Protein AF-0000000077142360 (afdb_homodimer)

Foldseek 3Di:
DEEEDEPVRCVVVVVVVLVVQCVPYKYFYDYPRDGDDIDHHPVVVVVVVVVVVVVVVVVVVVVVVVVVVVVVVVVVD/DEEEDEPVRCVVVVVVVLVVQCVPYKYFYDYPRDGDDIDHHPVVVVVVVVVVVVVVVVVVVVVVVVVVVVVVVVVVD

Organism: Thermoanaerobacter italicus (strain DSM 9252 / Ab9) (NCBI:txid580331)

Secondary structure (DSSP, 8-state):
-EEEEEHHHHGGGHHHHHHHHHTT-EEEEEETTEEEEEEE-HHHHHHHHHHHHHHHHHHHHHHHHHHHHHHHHHHH-/-EEEEEHHHHGGGHHHHHHHHHTT-EEEEEETTEEEEEEE-HHHHHHHHHHHHHHHHHHHHHHHHHHHHHHHHHHH-

Nearest PDB structures (foldseek):
  3hs2-assembly1_B  TM=9.296E-01  e=3.066E-03  Punavirus P1
  3k33-assembly1_C-2  TM=8.390E-01  e=3.766E-03  Punavirus P1
  2odk-assembly2_D  TM=9.255E-01  e=1.126E-02  Nitrosomonas europaea
  3k33-assembly1_D-2  TM=9.413E-01  e=1.699E-02  Punavirus P1
  4zlx-assembly1_B  TM=9.342E-01  e=1.699E-02  Punavirus P1

Sequence (154 aa):
MEEVVGVDKLRPKLGEYLEKVEKGDVIIVSSRSEAKGVIINYSMYNELKELAKRTKQLEITQILNEFRDKAEKNRTFMEEVVGVDKLRPKLGEYLEKVEKGDVIIVSSRSEAKGVIINYSMYNELKELAKRTKQLEITQILNEFRDKAEKNRTF

Structure (mmCIF, N/CA/C/O backbone):
data_AF-0000000077142360-model_v1
#
loop_
_entity.id
_entity.type
_entity.pdbx_description
1 polymer Antitoxin
#
loop_
_atom_site.group_PDB
_atom_site.id
_atom_site.type_symbol
_atom_site.label_atom_id
_atom_site.label_alt_id
_atom_site.label_comp_id
_atom_site.label_asym_id
_atom_site.label_entity_id
_atom_site.label_seq_id
_atom_site.pdbx_PDB_ins_code
_atom_site.Cartn_x
_atom_site.Cartn_y
_atom_site.Cartn_z
_atom_site.occupancy
_atom_site.B_iso_or_equiv
_atom_site.auth_seq_id
_atom_site.auth_comp_id
_atom_site.auth_asym_id
_atom_site.auth_atom_id
_atom_site.pdbx_PDB_model_num
ATOM 1 N N . MET A 1 1 ? -13.328 -3.887 -3.65 1 90.94 1 MET A N 1
ATOM 2 C CA . MET A 1 1 ? -13.562 -4.945 -2.672 1 90.94 1 MET A CA 1
ATOM 3 C C . MET A 1 1 ? -12.266 -5.648 -2.301 1 90.94 1 MET A C 1
ATOM 5 O O . MET A 1 1 ? -11.312 -5.648 -3.082 1 90.94 1 MET A O 1
ATOM 9 N N . GLU A 1 2 ? -12.234 -6.191 -1.01 1 95.19 2 GLU A N 1
ATOM 10 C CA . GLU A 1 2 ? -11.078 -6.945 -0.525 1 95.19 2 GLU A CA 1
ATOM 11 C C . GLU A 1 2 ? -11.391 -8.438 -0.459 1 95.19 2 GLU A C 1
ATOM 13 O O . GLU A 1 2 ? -12.445 -8.836 0.033 1 95.19 2 GLU A O 1
ATOM 18 N N . GLU A 1 3 ? -10.492 -9.273 -1.081 1 96.94 3 GLU A N 1
ATOM 19 C CA . GLU A 1 3 ? -10.641 -10.719 -1.087 1 96.94 3 GLU A CA 1
ATOM 20 C C . GLU A 1 3 ? -9.375 -11.414 -0.58 1 96.94 3 GLU A C 1
ATOM 22 O O . GLU A 1 3 ? -8.266 -11.023 -0.941 1 96.94 3 GLU A O 1
ATOM 27 N N . VAL A 1 4 ? -9.617 -12.484 0.259 1 98.06 4 VAL A N 1
ATOM 28 C CA . VAL A 1 4 ? -8.492 -13.297 0.714 1 98.06 4 VAL A CA 1
ATOM 29 C C . VAL A 1 4 ? -8.398 -14.57 -0.121 1 98.06 4 VAL A C 1
ATOM 31 O O . VAL A 1 4 ? -9.383 -15.312 -0.242 1 98.06 4 VAL A O 1
ATOM 34 N N . VAL A 1 5 ? -7.242 -14.766 -0.688 1 97.94 5 VAL A N 1
ATOM 35 C CA . VAL A 1 5 ? -7.059 -15.914 -1.568 1 97.94 5 VAL A CA 1
ATOM 36 C C . VAL A 1 5 ? -5.758 -16.641 -1.218 1 97.94 5 VAL A C 1
ATOM 38 O O . VAL A 1 5 ? -4.727 -16 -1.006 1 97.94 5 VAL A O 1
ATOM 41 N N . GLY A 1 6 ? -5.781 -17.984 -1.098 1 98.12 6 GLY A N 1
ATOM 42 C CA . GLY A 1 6 ? -4.574 -18.781 -0.896 1 98.12 6 GLY A CA 1
ATOM 43 C C . GLY A 1 6 ? -3.674 -18.812 -2.115 1 98.12 6 GLY A C 1
ATOM 44 O O . GLY A 1 6 ? -4.156 -18.797 -3.25 1 98.12 6 GLY A O 1
ATOM 45 N N . VAL A 1 7 ? -2.488 -18.922 -1.772 1 97.69 7 VAL A N 1
ATOM 46 C CA . VAL A 1 7 ? -1.473 -18.891 -2.82 1 97.69 7 VAL A CA 1
ATOM 47 C C . V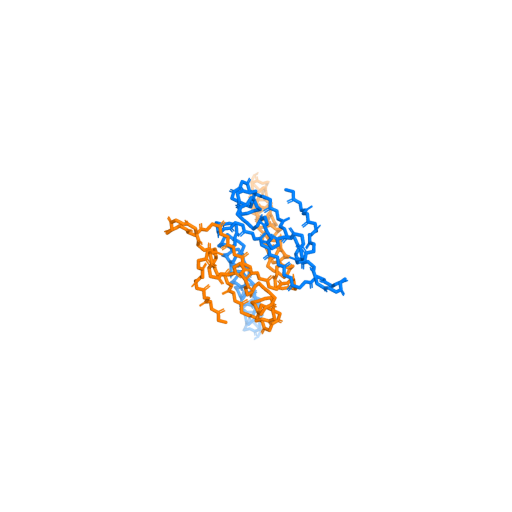AL A 1 7 ? -1.765 -19.984 -3.846 1 97.69 7 VAL A C 1
ATOM 49 O O . VAL A 1 7 ? -1.595 -19.781 -5.051 1 97.69 7 VAL A O 1
ATOM 52 N N . ASP A 1 8 ? -2.232 -21.156 -3.488 1 97.44 8 ASP A N 1
ATOM 53 C CA . ASP A 1 8 ? -2.469 -22.297 -4.367 1 97.44 8 ASP A CA 1
ATOM 54 C C . ASP A 1 8 ? -3.662 -22.047 -5.285 1 97.44 8 ASP A C 1
ATOM 56 O O . ASP A 1 8 ? -3.678 -22.5 -6.43 1 97.44 8 ASP A O 1
ATOM 60 N N . LYS A 1 9 ? -4.59 -21.359 -4.75 1 97.62 9 LYS A N 1
ATOM 61 C CA . LYS A 1 9 ? -5.762 -20.984 -5.531 1 97.62 9 LYS A CA 1
ATOM 62 C C . LYS A 1 9 ? -5.457 -19.828 -6.469 1 97.62 9 LYS A C 1
ATOM 64 O O . LYS A 1 9 ? -5.965 -19.766 -7.59 1 97.62 9 LYS A O 1
ATOM 69 N N . LEU A 1 10 ? -4.656 -18.922 -6.059 1 98.25 10 LEU A N 1
ATOM 70 C CA . LEU A 1 10 ? -4.301 -17.719 -6.805 1 98.25 10 LEU A CA 1
ATOM 71 C C . LEU A 1 10 ? -3.406 -18.062 -7.992 1 98.25 10 LEU A C 1
ATOM 73 O O . LEU A 1 10 ? -3.588 -17.531 -9.086 1 98.25 10 LEU A O 1
ATOM 77 N N . ARG A 1 11 ? -2.568 -19.031 -7.789 1 98 11 ARG A N 1
ATOM 78 C CA . ARG A 1 11 ? -1.479 -19.344 -8.711 1 98 11 ARG A CA 1
ATOM 79 C C . ARG A 1 11 ? -2.014 -19.672 -10.102 1 98 11 ARG A C 1
ATOM 81 O O . ARG A 1 11 ? -1.65 -19.016 -11.078 1 98 11 ARG A O 1
ATOM 88 N N . PRO A 1 12 ? -2.893 -20.531 -10.273 1 97.69 12 PRO A N 1
ATOM 89 C CA . PRO A 1 12 ? -3.35 -20.859 -11.625 1 97.69 12 PRO A CA 1
ATOM 90 C C . PRO A 1 12 ? -4.254 -19.797 -12.227 1 97.69 12 PRO A C 1
ATOM 92 O O . PRO A 1 12 ? -4.488 -19.781 -13.438 1 97.69 12 PRO A O 1
ATOM 95 N N . LYS A 1 13 ? -4.738 -18.859 -11.375 1 97.69 13 LYS A N 1
ATOM 96 C CA . LYS A 1 13 ? -5.703 -17.859 -11.82 1 97.69 13 LYS A CA 1
ATOM 97 C C . LYS A 1 13 ? -5.133 -16.453 -11.68 1 97.69 13 LYS A C 1
ATOM 99 O O . LYS A 1 13 ? -5.879 -15.492 -11.461 1 97.69 13 LYS A O 1
ATOM 104 N N . LEU A 1 14 ? -3.896 -16.344 -11.664 1 98 14 LEU A N 1
ATOM 105 C CA . LEU A 1 14 ? -3.238 -15.062 -11.43 1 98 14 LEU A CA 1
ATOM 106 C C . LEU A 1 14 ? -3.695 -14.023 -12.453 1 98 14 LEU A C 1
ATOM 108 O O . LEU A 1 14 ? -3.943 -12.867 -12.094 1 98 14 LEU A O 1
ATOM 112 N N . GLY A 1 15 ? -3.816 -14.398 -13.656 1 97.44 15 GLY A N 1
ATOM 113 C CA . GLY A 1 15 ? -4.277 -13.492 -14.695 1 97.44 15 GLY A CA 1
ATOM 114 C C . GLY A 1 15 ? -5.66 -12.93 -14.422 1 97.44 15 GLY A C 1
ATOM 115 O O . GLY A 1 15 ? -5.895 -11.734 -14.609 1 97.44 15 GLY A O 1
ATOM 116 N N . GLU A 1 16 ? -6.555 -13.789 -14.016 1 97.44 16 GLU A N 1
ATOM 117 C CA . GLU A 1 16 ? -7.918 -13.375 -13.688 1 97.44 16 GLU A CA 1
ATOM 118 C C . GLU A 1 16 ? -7.93 -12.398 -12.516 1 97.44 16 GLU A C 1
ATOM 120 O O . GLU A 1 16 ? -8.672 -11.414 -12.531 1 97.44 16 GLU A O 1
ATOM 125 N N . TYR A 1 17 ? -7.109 -12.625 -11.539 1 97.75 17 TYR A N 1
ATOM 126 C CA . TYR A 1 17 ? -7.07 -11.773 -10.359 1 97.75 17 TYR A CA 1
ATOM 127 C C . TYR A 1 17 ? -6.438 -10.422 -10.688 1 97.75 17 TYR A C 1
ATOM 129 O O . TYR A 1 17 ? -6.816 -9.398 -10.109 1 97.75 17 TYR A O 1
ATOM 137 N N . LEU A 1 18 ? -5.508 -10.422 -11.578 1 97.5 18 LEU A N 1
ATOM 138 C CA . LEU A 1 18 ? -4.922 -9.156 -12.016 1 97.5 18 LEU A CA 1
ATOM 139 C C . LEU A 1 18 ? -5.965 -8.281 -12.695 1 97.5 18 LEU A C 1
ATOM 141 O O . LEU A 1 18 ? -5.938 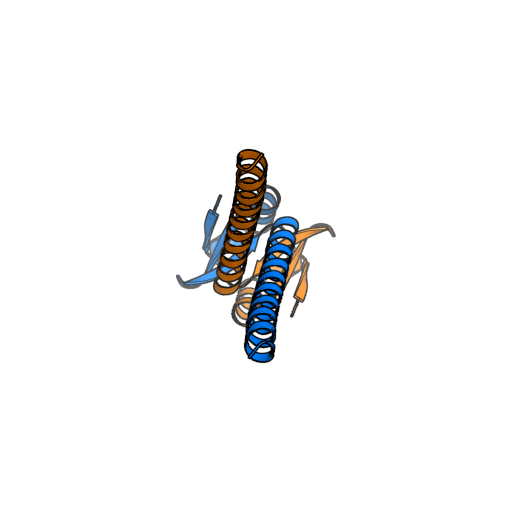-7.055 -12.562 1 97.5 18 LEU A O 1
ATOM 145 N N . GLU A 1 19 ? -6.883 -8.906 -13.398 1 96.94 19 GLU A N 1
ATOM 146 C CA . GLU A 1 19 ? -7.973 -8.156 -14.016 1 96.94 19 GLU A CA 1
ATOM 147 C C . GLU A 1 19 ? -8.883 -7.535 -12.961 1 96.94 19 GLU A C 1
ATOM 149 O O . GLU A 1 19 ? -9.336 -6.398 -13.109 1 96.94 19 GLU A O 1
ATOM 154 N N . LYS A 1 20 ? -9.109 -8.281 -11.922 1 97.25 20 LYS A N 1
ATOM 155 C CA . LYS A 1 20 ? -9.93 -7.781 -10.82 1 97.25 20 LYS A CA 1
ATOM 156 C C . LYS A 1 20 ? -9.273 -6.586 -10.141 1 97.25 20 LYS A C 1
ATOM 158 O O . LYS A 1 20 ? -9.945 -5.598 -9.828 1 97.25 20 LYS A O 1
ATOM 163 N N . VAL A 1 21 ? -8.016 -6.703 -9.977 1 97.19 21 VAL A N 1
ATOM 164 C CA . VAL A 1 21 ? -7.262 -5.656 -9.297 1 97.19 21 VAL A CA 1
ATOM 165 C C . VAL A 1 21 ? -7.238 -4.395 -10.156 1 97.19 21 VAL A C 1
ATOM 167 O O . VAL A 1 21 ? -7.27 -3.279 -9.625 1 97.19 21 VAL A O 1
ATOM 170 N N . GLU A 1 22 ? -7.129 -4.59 -11.406 1 95.31 22 GLU A N 1
ATOM 171 C CA . GLU A 1 22 ? -7.152 -3.461 -12.336 1 95.31 22 GLU A CA 1
ATOM 172 C C . GLU A 1 22 ? -8.453 -2.674 -12.211 1 95.31 22 GLU A C 1
ATOM 174 O O . GLU A 1 22 ? -8.477 -1.462 -12.43 1 95.31 22 GLU A O 1
ATOM 179 N N . LYS A 1 23 ? -9.469 -3.373 -11.828 1 94.94 23 LYS A N 1
ATOM 180 C CA . LYS A 1 23 ? -10.781 -2.752 -11.695 1 94.94 23 LYS A CA 1
ATOM 181 C C . LYS A 1 23 ? -10.969 -2.16 -10.305 1 94.94 23 LYS A C 1
ATOM 183 O O . LYS A 1 23 ? -12.016 -1.567 -10.016 1 94.94 23 LYS A O 1
ATOM 188 N N . GLY A 1 24 ? -10.031 -2.494 -9.469 1 95.88 24 GLY A N 1
ATOM 189 C CA . GLY A 1 24 ? -10.094 -1.794 -8.195 1 95.88 24 GLY A CA 1
ATOM 190 C C . GLY A 1 24 ? -10.156 -2.73 -7 1 95.88 24 GLY A C 1
ATOM 191 O O . GLY A 1 24 ? -10.156 -2.281 -5.852 1 95.88 24 GLY A O 1
ATOM 192 N N . ASP A 1 25 ? -10.172 -4.031 -7.23 1 97.81 25 ASP A N 1
ATOM 193 C CA . ASP A 1 25 ? -10.211 -4.992 -6.129 1 97.81 25 ASP A CA 1
ATOM 194 C C . ASP A 1 25 ? -8.859 -5.09 -5.43 1 97.81 25 ASP A C 1
ATOM 196 O O . ASP A 1 25 ? -7.828 -4.75 -6.012 1 97.81 25 ASP A O 1
ATOM 200 N N . VAL A 1 26 ? -8.945 -5.512 -4.18 1 98.5 26 VAL A N 1
ATOM 201 C CA . VAL A 1 26 ? -7.77 -5.777 -3.352 1 98.5 26 VAL A CA 1
ATOM 202 C C . VAL A 1 26 ? -7.711 -7.266 -3.006 1 98.5 26 VAL A C 1
ATOM 204 O O . VAL A 1 26 ? -8.672 -7.82 -2.459 1 98.5 26 VAL A O 1
ATOM 207 N N . ILE A 1 27 ? -6.559 -7.859 -3.355 1 98.75 27 ILE A N 1
ATOM 208 C CA . ILE A 1 27 ? -6.414 -9.289 -3.092 1 98.75 27 ILE A CA 1
ATOM 209 C C . ILE A 1 27 ? -5.379 -9.508 -1.991 1 98.75 27 ILE A C 1
ATOM 211 O O . ILE A 1 27 ? -4.215 -9.117 -2.139 1 98.75 27 ILE A O 1
ATOM 215 N N . ILE A 1 28 ? -5.859 -10.133 -0.954 1 98.75 28 ILE A N 1
ATOM 216 C CA . ILE A 1 28 ? -4.949 -10.562 0.102 1 98.75 28 ILE A CA 1
ATOM 217 C C . ILE A 1 28 ? -4.523 -12.008 -0.145 1 98.75 28 ILE A C 1
ATOM 219 O O . ILE A 1 28 ? -5.363 -12.906 -0.23 1 98.75 28 ILE A O 1
ATOM 223 N N . VAL A 1 29 ? -3.221 -12.172 -0.279 1 98.5 29 VAL A N 1
ATOM 224 C CA . VAL A 1 29 ? -2.689 -13.492 -0.606 1 98.5 29 VAL A CA 1
ATOM 225 C C . VAL A 1 29 ? -2.252 -14.203 0.672 1 98.5 29 VAL A C 1
ATOM 227 O O . VAL A 1 29 ? -1.429 -13.688 1.429 1 98.5 29 VAL A O 1
ATOM 230 N N . SER A 1 30 ? -2.811 -15.328 0.852 1 97.81 30 SER A N 1
ATOM 231 C CA . SER A 1 30 ? -2.441 -16.109 2.025 1 97.81 30 SER A CA 1
ATOM 232 C C . SER A 1 30 ? -1.619 -17.328 1.635 1 97.81 30 SER A C 1
ATOM 234 O O . SER A 1 30 ? -1.771 -17.859 0.532 1 97.81 30 SER A O 1
ATOM 236 N N . SER A 1 31 ? -0.72 -17.672 2.5 1 95.38 31 SER A N 1
ATOM 237 C CA . SER A 1 31 ? 0.064 -18.906 2.436 1 95.38 31 SER A CA 1
ATOM 238 C C . SER A 1 31 ? 0.195 -19.547 3.811 1 95.38 31 SER A C 1
ATOM 240 O O . SER A 1 31 ? 0.493 -18.859 4.797 1 95.38 31 SER A O 1
ATOM 242 N N . ARG A 1 32 ? -0.095 -20.797 3.898 1 93.62 32 ARG A N 1
ATOM 243 C CA . ARG A 1 32 ? -0.055 -21.531 5.164 1 93.62 32 ARG A CA 1
ATOM 244 C C . ARG A 1 32 ? -0.857 -20.797 6.238 1 93.62 32 ARG A C 1
ATOM 246 O O . ARG A 1 32 ? -0.353 -20.547 7.336 1 93.62 32 ARG A O 1
ATOM 253 N N . SER A 1 33 ? -1.935 -20.188 5.816 1 92.88 33 SER A N 1
ATOM 254 C CA . SER A 1 33 ? -2.922 -19.594 6.711 1 92.88 33 SER A CA 1
ATOM 255 C C . SER A 1 33 ? -2.453 -18.234 7.234 1 92.88 33 SER A C 1
ATOM 257 O O . SER A 1 33 ? -2.945 -17.766 8.258 1 92.88 33 SER A O 1
ATOM 259 N N . GLU A 1 34 ? -1.494 -17.641 6.617 1 94.94 34 GLU A N 1
ATOM 260 C CA . GLU A 1 34 ? -1.023 -16.312 6.977 1 94.94 34 GLU A CA 1
ATOM 261 C C . GLU A 1 34 ? -1.087 -15.359 5.785 1 94.94 34 GLU A C 1
ATOM 263 O O . GLU A 1 34 ? -0.782 -15.75 4.656 1 94.94 34 GLU A O 1
ATOM 268 N N . ALA A 1 35 ? -1.481 -14.156 6.086 1 96.31 35 ALA A N 1
ATOM 269 C CA . ALA A 1 35 ? -1.435 -13.125 5.047 1 96.31 35 ALA A CA 1
ATOM 270 C C . ALA A 1 35 ? 0.006 -12.75 4.715 1 96.31 35 ALA A C 1
ATOM 272 O O . ALA A 1 35 ? 0.737 -12.242 5.57 1 96.31 35 ALA A O 1
ATOM 273 N N . LYS A 1 36 ? 0.376 -12.984 3.502 1 95.62 36 LYS A N 1
ATOM 274 C CA . LYS A 1 36 ? 1.776 -12.797 3.137 1 95.62 36 LYS A CA 1
ATOM 275 C C . LYS A 1 36 ? 1.945 -11.578 2.227 1 95.62 36 LYS A C 1
ATOM 277 O O . LYS A 1 36 ? 3.004 -10.945 2.217 1 95.62 36 LYS A O 1
ATOM 282 N N . GLY A 1 37 ? 0.85 -11.281 1.479 1 98.06 37 GLY A N 1
ATOM 283 C CA . GLY A 1 37 ? 0.941 -10.18 0.538 1 98.06 37 GLY A CA 1
ATOM 284 C C . GLY A 1 37 ? -0.411 -9.617 0.144 1 98.06 37 GLY A C 1
ATOM 285 O O . GLY A 1 37 ? -1.449 -10.188 0.48 1 98.06 37 GLY A O 1
ATOM 286 N N . VAL A 1 38 ? -0.3 -8.492 -0.484 1 98.69 38 VAL A N 1
ATOM 287 C CA . VAL A 1 38 ? -1.479 -7.82 -1.021 1 98.69 38 VAL A CA 1
ATOM 288 C C . VAL A 1 38 ? -1.226 -7.41 -2.471 1 98.69 38 VAL A C 1
ATOM 290 O O . VAL A 1 38 ? -0.148 -6.914 -2.803 1 98.69 38 VAL A O 1
ATOM 293 N N . ILE A 1 39 ? -2.139 -7.738 -3.32 1 98.75 39 ILE A N 1
ATOM 294 C CA . ILE A 1 39 ? -2.09 -7.289 -4.707 1 98.75 39 ILE A CA 1
ATOM 295 C C . ILE A 1 39 ? -3.094 -6.156 -4.918 1 98.75 39 ILE A C 1
ATOM 297 O O . ILE A 1 39 ? -4.281 -6.309 -4.629 1 98.75 39 ILE A O 1
ATOM 301 N N . ILE A 1 40 ? -2.568 -5.059 -5.438 1 98.44 40 ILE A N 1
ATOM 302 C CA . ILE A 1 40 ? -3.406 -3.9 -5.719 1 98.44 40 ILE A CA 1
ATOM 303 C C . ILE A 1 40 ? -3.039 -3.318 -7.082 1 98.44 40 ILE A C 1
ATOM 305 O O . ILE A 1 40 ? -1.994 -3.652 -7.645 1 98.44 40 ILE A O 1
ATOM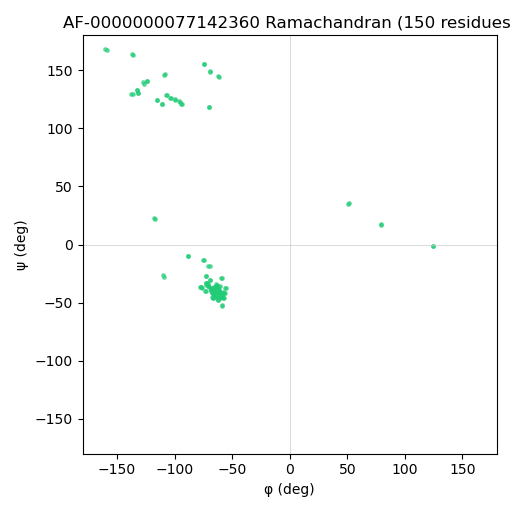 309 N N . ASN A 1 41 ? -3.969 -2.506 -7.539 1 97.88 41 ASN A N 1
ATOM 310 C CA . ASN A 1 41 ? -3.738 -1.795 -8.797 1 97.88 41 ASN A CA 1
ATOM 311 C C . ASN A 1 41 ? -2.535 -0.861 -8.695 1 97.88 41 ASN A C 1
ATOM 313 O O . ASN A 1 41 ? -2.301 -0.252 -7.648 1 97.88 41 ASN A O 1
ATOM 317 N N . TYR A 1 42 ? -1.875 -0.767 -9.75 1 96.19 42 TYR A N 1
ATOM 318 C CA . TYR A 1 42 ? -0.682 0.072 -9.789 1 96.19 42 TYR A CA 1
ATOM 319 C C . TYR A 1 42 ? -1.021 1.518 -9.445 1 96.19 42 TYR A C 1
ATOM 321 O O . TYR A 1 42 ? -0.298 2.168 -8.688 1 96.19 42 TYR A O 1
ATOM 329 N N . SER A 1 43 ? -2.074 2.07 -9.984 1 95.81 43 SER A N 1
ATOM 330 C CA . SER A 1 43 ? -2.492 3.445 -9.734 1 95.81 43 SER A CA 1
ATOM 331 C C . SER A 1 43 ? -2.834 3.658 -8.258 1 95.81 43 SER A C 1
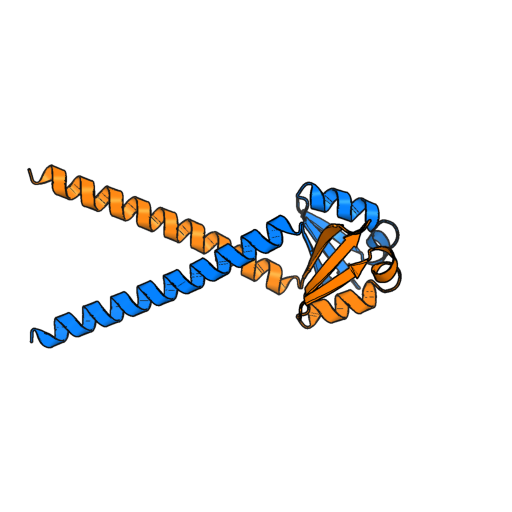ATOM 333 O O . SER A 1 43 ? -2.475 4.684 -7.676 1 95.81 43 SER A O 1
ATOM 335 N N . MET A 1 44 ? -3.5 2.686 -7.652 1 95.75 44 MET A N 1
ATOM 336 C CA . MET A 1 44 ? -3.846 2.762 -6.238 1 95.75 44 MET A CA 1
ATOM 337 C C . MET A 1 44 ? -2.59 2.787 -5.371 1 95.75 44 MET A C 1
ATOM 339 O O . MET A 1 44 ? -2.492 3.584 -4.438 1 95.75 44 MET A O 1
ATOM 343 N N . TYR A 1 45 ? -1.687 1.963 -5.715 1 96.69 45 TYR A N 1
ATOM 344 C CA . TYR A 1 45 ? -0.42 1.918 -4.996 1 96.69 45 TYR A CA 1
ATOM 345 C C . TYR A 1 45 ? 0.268 3.277 -5.016 1 96.69 45 TYR A C 1
ATOM 347 O O . TYR A 1 45 ? 0.711 3.771 -3.975 1 96.69 45 TYR A O 1
ATOM 355 N N . ASN A 1 46 ? 0.312 3.883 -6.168 1 96.19 46 ASN A N 1
ATOM 356 C CA . ASN A 1 46 ? 0.949 5.188 -6.328 1 96.19 46 ASN A CA 1
ATOM 357 C C . ASN A 1 46 ? 0.213 6.27 -5.543 1 96.19 46 ASN A C 1
ATOM 359 O O . ASN A 1 46 ? 0.841 7.145 -4.945 1 96.19 46 ASN A O 1
ATOM 363 N N . GLU A 1 47 ? -1.018 6.199 -5.59 1 96.5 47 GLU A N 1
ATOM 364 C CA . GLU A 1 47 ? -1.825 7.164 -4.855 1 96.5 47 GLU A CA 1
ATOM 365 C C . GLU A 1 47 ? -1.576 7.062 -3.352 1 96.5 47 GLU A C 1
ATOM 367 O O . GLU A 1 47 ? -1.388 8.078 -2.678 1 96.5 47 GLU A O 1
ATOM 372 N N . LEU A 1 48 ? -1.598 5.859 -2.857 1 96.81 48 LEU A N 1
ATOM 373 C CA . LEU A 1 48 ? -1.345 5.637 -1.438 1 96.81 48 LEU A CA 1
ATOM 374 C C . LEU A 1 48 ? 0.04 6.141 -1.047 1 96.81 48 LEU A C 1
ATOM 376 O O . LEU A 1 48 ? 0.197 6.797 -0.013 1 96.81 48 LEU A O 1
ATOM 380 N N . LYS A 1 49 ? 0.935 5.848 -1.863 1 95.75 49 LYS A N 1
ATOM 381 C CA . LYS A 1 49 ? 2.312 6.266 -1.627 1 95.75 49 LYS A CA 1
ATOM 382 C C . LYS A 1 49 ? 2.422 7.789 -1.575 1 95.75 49 LYS A C 1
ATOM 384 O O . LYS A 1 49 ? 3.092 8.336 -0.699 1 95.75 49 LYS A O 1
ATOM 389 N N . GLU A 1 50 ? 1.827 8.445 -2.459 1 96.75 50 GLU A N 1
ATOM 390 C CA . GLU A 1 50 ? 1.864 9.898 -2.525 1 96.75 50 GLU A CA 1
ATOM 391 C C . GLU A 1 50 ? 1.21 10.523 -1.298 1 96.75 50 GLU A C 1
ATOM 393 O O . GLU A 1 50 ? 1.728 11.492 -0.737 1 96.75 50 GLU A O 1
ATOM 398 N N . LEU A 1 51 ? 0.095 9.984 -0.979 1 96.12 51 LEU A N 1
ATOM 399 C CA . LEU A 1 51 ? -0.609 10.5 0.192 1 96.12 51 LEU A CA 1
ATOM 400 C C . LEU A 1 51 ? 0.218 10.289 1.456 1 96.12 51 LEU A C 1
ATOM 402 O O . LEU A 1 51 ? 0.265 11.164 2.322 1 96.12 51 LEU A O 1
ATOM 406 N N . ALA A 1 52 ? 0.874 9.164 1.537 1 94.81 52 ALA A N 1
ATOM 407 C CA . ALA A 1 52 ? 1.742 8.883 2.676 1 94.81 52 ALA A CA 1
ATOM 408 C C . ALA A 1 52 ? 2.891 9.883 2.752 1 94.81 52 ALA A C 1
ATOM 410 O O . ALA A 1 52 ? 3.236 10.359 3.836 1 94.81 52 ALA A O 1
ATOM 411 N N . LYS A 1 53 ? 3.391 10.219 1.676 1 95 53 LYS A N 1
ATOM 412 C CA . LYS A 1 53 ? 4.469 11.203 1.618 1 95 53 LYS A CA 1
ATOM 413 C C . LYS A 1 53 ? 3.986 12.578 2.074 1 95 53 LYS A C 1
ATOM 415 O O . LYS A 1 53 ? 4.688 13.273 2.811 1 95 53 LYS A O 1
ATOM 420 N N . ARG A 1 54 ? 2.885 12.906 1.604 1 94 54 ARG A N 1
ATOM 421 C CA . ARG A 1 54 ? 2.309 14.203 1.952 1 94 54 ARG A CA 1
ATOM 422 C C . ARG A 1 54 ? 2.068 14.305 3.455 1 94 54 ARG A C 1
ATOM 424 O O . ARG A 1 54 ? 2.275 15.367 4.051 1 94 54 ARG A O 1
ATOM 431 N N . THR A 1 55 ? 1.604 13.195 3.971 1 94.12 55 THR A N 1
ATOM 432 C CA . THR A 1 55 ? 1.347 13.18 5.406 1 94.12 55 THR A CA 1
ATOM 433 C C . THR A 1 55 ? 2.627 13.461 6.188 1 94.12 55 THR A C 1
ATOM 435 O O . THR A 1 55 ? 2.625 14.25 7.133 1 94.12 55 THR A O 1
ATOM 438 N N . LYS A 1 56 ? 3.615 12.867 5.738 1 91.5 56 LYS A 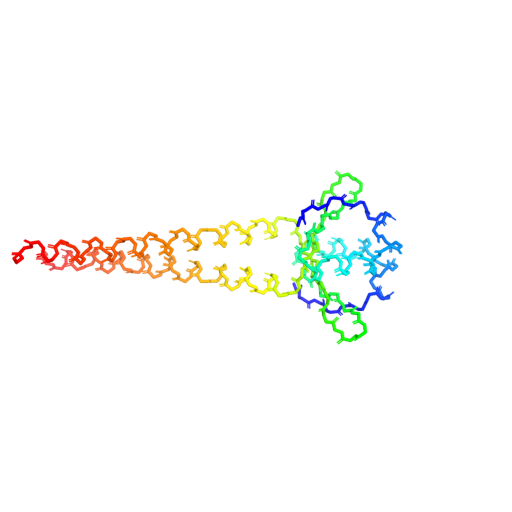N 1
ATOM 439 C CA . LYS A 1 56 ? 4.898 13.047 6.414 1 91.5 56 LYS A CA 1
ATOM 440 C C . LYS A 1 56 ? 5.387 14.484 6.277 1 91.5 56 LYS A C 1
ATOM 442 O O . LYS A 1 56 ? 5.898 15.062 7.238 1 91.5 56 LYS A O 1
ATOM 447 N N . GLN A 1 57 ? 5.16 15.078 5.191 1 92.38 57 GLN A N 1
ATOM 448 C CA . GLN A 1 57 ? 5.551 16.453 4.941 1 92.38 57 GLN A CA 1
ATOM 449 C C . GLN A 1 57 ? 4.75 17.422 5.812 1 92.38 57 GLN A C 1
ATOM 451 O O . GLN A 1 57 ? 5.301 18.375 6.363 1 92.38 57 GLN A O 1
ATOM 456 N N . LEU A 1 58 ? 3.537 17.125 5.914 1 87.75 58 LEU A N 1
ATOM 457 C CA . LEU A 1 58 ? 2.662 17.969 6.715 1 87.75 58 LEU A CA 1
ATOM 458 C C . LEU A 1 58 ? 3.025 17.891 8.195 1 87.75 58 LEU A C 1
ATOM 460 O O . LEU A 1 58 ? 2.977 18.891 8.906 1 87.75 58 LEU A O 1
ATOM 464 N N . GLU A 1 59 ? 3.375 16.703 8.602 1 87.94 59 GLU A N 1
ATOM 465 C CA . GLU A 1 59 ? 3.787 16.516 9.992 1 87.94 59 GLU A CA 1
ATOM 466 C C . GLU A 1 59 ? 5.066 17.297 10.297 1 87.94 59 GLU A C 1
ATOM 468 O O . GLU A 1 59 ? 5.191 17.891 11.367 1 87.94 59 GLU A O 1
ATOM 473 N N . ILE A 1 60 ? 5.934 17.328 9.469 1 90.06 60 ILE A N 1
ATOM 474 C CA . ILE A 1 60 ? 7.188 18.047 9.633 1 90.06 60 ILE A CA 1
ATOM 475 C C . ILE A 1 60 ? 6.918 19.547 9.68 1 90.06 60 ILE A C 1
ATOM 477 O O . ILE A 1 60 ? 7.453 20.266 10.531 1 90.06 60 ILE A O 1
ATOM 481 N N . THR A 1 61 ? 6.074 19.969 8.734 1 88.19 61 THR A N 1
ATOM 482 C CA . THR A 1 61 ? 5.707 21.375 8.695 1 88.19 61 THR A CA 1
ATOM 483 C C . THR A 1 61 ? 5.082 21.812 10.016 1 88.19 61 THR A C 1
ATOM 485 O O . THR A 1 61 ? 5.398 22.891 10.531 1 88.19 61 THR A O 1
ATOM 488 N N . GLN A 1 62 ? 4.25 20.984 10.547 1 85.19 62 GLN A N 1
ATOM 489 C CA . GLN A 1 62 ? 3.568 21.281 11.805 1 85.19 62 GLN A CA 1
ATOM 490 C C . GLN A 1 62 ? 4.559 21.344 12.961 1 85.19 62 GLN A C 1
ATOM 492 O O . GLN A 1 62 ? 4.449 22.219 13.828 1 85.19 62 GLN A O 1
ATOM 497 N N . ILE A 1 63 ? 5.5 20.453 12.977 1 89.44 63 ILE A N 1
ATOM 498 C CA . ILE A 1 63 ? 6.512 20.406 14.023 1 89.44 63 ILE A CA 1
ATOM 499 C C . ILE A 1 63 ? 7.395 21.656 13.945 1 89.44 63 ILE A C 1
ATOM 501 O O . ILE A 1 63 ? 7.707 22.266 14.977 1 89.44 63 ILE A O 1
ATOM 505 N N . LEU A 1 64 ? 7.676 22 12.727 1 91 64 LEU A N 1
ATOM 506 C CA . LEU A 1 64 ? 8.5 23.188 12.516 1 91 64 LEU A CA 1
ATOM 507 C C . LEU A 1 64 ? 7.766 24.453 12.945 1 91 64 LEU A C 1
ATOM 509 O O . LEU A 1 64 ? 8.359 25.344 13.562 1 91 64 LEU A O 1
ATOM 513 N N . ASN A 1 65 ? 6.523 24.531 12.633 1 86.69 65 ASN A N 1
ATOM 514 C CA . ASN A 1 65 ? 5.703 25.672 13.016 1 86.69 65 ASN A CA 1
ATOM 515 C C . ASN A 1 65 ? 5.57 25.781 14.531 1 86.69 65 ASN A C 1
ATOM 517 O O . ASN A 1 65 ? 5.582 26.875 15.086 1 86.69 65 ASN A O 1
ATOM 521 N N . GLU A 1 66 ? 5.504 24.688 15.164 1 86.44 66 GLU A N 1
ATOM 522 C CA . GLU A 1 66 ? 5.406 24.656 16.625 1 86.44 66 GLU A CA 1
ATOM 523 C C . GLU A 1 66 ? 6.703 25.141 17.266 1 86.44 66 GLU A C 1
ATOM 525 O O . GLU A 1 66 ? 6.676 25.844 18.281 1 86.44 66 GLU A O 1
ATOM 530 N N . PHE A 1 67 ? 7.82 24.781 16.719 1 89.12 67 PHE A N 1
ATOM 531 C CA . PHE A 1 67 ? 9.117 25.219 17.219 1 89.12 67 PHE A CA 1
ATOM 532 C C . PHE A 1 67 ? 9.289 26.719 17.016 1 89.12 67 PHE A C 1
ATOM 534 O O . PHE A 1 67 ? 9.805 27.422 17.891 1 89.12 67 PHE A O 1
ATOM 541 N N . ARG A 1 68 ? 8.82 27.141 15.906 1 88.5 68 ARG A N 1
ATOM 542 C CA . ARG A 1 68 ? 8.906 28.562 15.594 1 88.5 68 ARG A CA 1
ATOM 543 C C . ARG A 1 68 ? 8.055 29.391 16.547 1 88.5 68 ARG A C 1
ATOM 545 O O . ARG A 1 68 ? 8.508 30.422 17.062 1 88.5 68 ARG A O 1
ATOM 552 N N . ASP A 1 69 ? 6.906 28.938 16.781 1 84.38 69 ASP A N 1
ATOM 553 C CA . ASP A 1 69 ? 5.996 29.641 17.688 1 84.38 69 ASP A CA 1
ATOM 554 C C . ASP A 1 69 ? 6.578 29.719 19.094 1 84.38 69 ASP A C 1
ATOM 556 O O . ASP A 1 69 ? 6.477 30.75 19.75 1 84.38 69 ASP A O 1
ATOM 560 N N . LYS A 1 70 ? 7.258 28.719 19.531 1 88.69 70 LYS A N 1
ATOM 561 C CA . LYS A 1 70 ? 7.875 28.688 20.859 1 88.69 70 LYS A CA 1
ATOM 562 C C . LYS A 1 70 ? 9.094 29.594 20.922 1 88.69 70 LYS A C 1
ATOM 564 O O . LYS A 1 70 ? 9.312 30.297 21.922 1 88.69 70 LYS A O 1
ATOM 569 N N . ALA A 1 71 ? 9.766 29.547 19.922 1 89 71 ALA A N 1
ATOM 570 C CA . ALA A 1 71 ? 10.961 30.391 19.859 1 89 71 ALA A CA 1
ATOM 571 C C . ALA A 1 71 ? 10.594 31.875 19.859 1 89 71 ALA A C 1
ATOM 573 O O . ALA A 1 71 ? 11.266 32.688 20.5 1 89 71 ALA A O 1
ATOM 574 N N . GLU A 1 72 ? 9.586 32.25 19.203 1 84.31 72 GLU A N 1
ATOM 575 C CA . GLU A 1 72 ? 9.133 33.625 19.141 1 84.31 72 GLU A CA 1
ATOM 576 C C . GLU A 1 72 ? 8.562 34.094 20.469 1 84.31 72 GLU A C 1
ATOM 578 O O . GLU A 1 72 ? 8.742 35.25 20.859 1 84.31 72 GLU A O 1
ATOM 583 N N . LYS A 1 73 ? 8.047 33.281 21.156 1 86.44 73 LYS A N 1
ATOM 584 C CA . LYS A 1 73 ? 7.504 33.625 22.453 1 86.44 73 LYS A CA 1
ATOM 585 C C . LYS A 1 73 ? 8.617 33.781 23.484 1 86.44 73 LYS A C 1
ATOM 587 O O . LYS A 1 73 ? 8.508 34.594 24.406 1 86.44 73 LYS A O 1
ATOM 592 N N . ASN A 1 74 ? 9.57 33.031 23.406 1 81.56 74 ASN A N 1
ATOM 593 C CA . ASN A 1 74 ? 10.688 33.125 24.328 1 81.56 74 ASN A CA 1
ATOM 594 C C . ASN A 1 74 ? 11.547 34.375 24.031 1 81.56 74 ASN A C 1
ATOM 596 O O . ASN A 1 74 ? 12.234 34.875 24.922 1 81.56 74 ASN A O 1
ATOM 600 N N . ARG A 1 75 ? 11.57 34.844 22.875 1 80.19 75 ARG A N 1
ATOM 601 C CA . ARG A 1 75 ? 12.328 36.031 22.531 1 80.19 75 ARG A CA 1
ATOM 602 C C . ARG A 1 75 ? 11.664 37.281 23.094 1 80.19 75 ARG A C 1
ATOM 604 O O . ARG A 1 75 ? 12.344 38.281 23.406 1 80.19 75 ARG A O 1
ATOM 611 N N . THR A 1 76 ? 10.406 37.25 23.156 1 70.62 76 THR A N 1
ATOM 612 C CA . THR A 1 76 ? 9.734 38.438 23.688 1 70.62 76 THR A CA 1
ATOM 613 C C . THR A 1 76 ? 9.969 38.562 25.188 1 70.62 76 THR A C 1
ATOM 615 O O . THR A 1 76 ? 9.906 39.656 25.734 1 70.62 76 THR A O 1
ATOM 618 N N . PHE A 1 77 ? 10.352 37.531 25.812 1 51.41 77 PHE A N 1
ATOM 619 C CA . PHE A 1 77 ? 10.734 37.844 27.188 1 51.41 77 PHE A CA 1
ATOM 620 C C . PHE A 1 77 ? 12.234 38.125 27.281 1 51.41 77 PHE A C 1
ATOM 622 O O . PHE A 1 77 ? 13.016 37.594 26.484 1 51.41 77 PHE A O 1
ATOM 629 N N . MET B 1 1 ? 13.102 -3.02 -1.98 1 91 1 MET B N 1
ATOM 630 C CA . MET B 1 1 ? 13.398 -2.814 -3.396 1 91 1 MET B CA 1
ATOM 631 C C . MET B 1 1 ? 12.164 -3.068 -4.25 1 91 1 MET B C 1
ATOM 633 O O . MET B 1 1 ? 11.266 -3.807 -3.846 1 91 1 MET B O 1
ATOM 637 N N . GLU B 1 2 ? 12.125 -2.381 -5.465 1 95.25 2 GLU B N 1
ATOM 638 C CA . GLU B 1 2 ? 11.03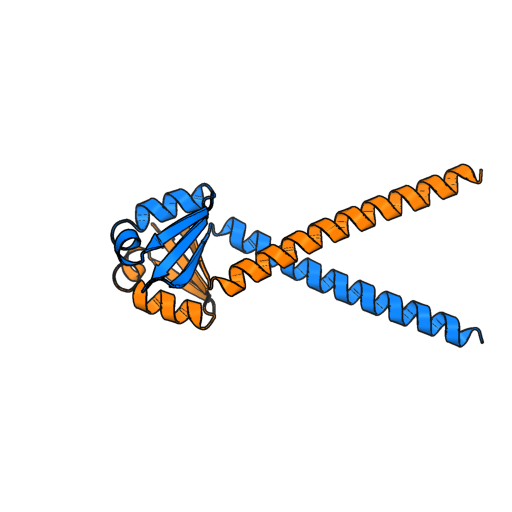1 -2.557 -6.418 1 95.25 2 GLU B CA 1
ATOM 639 C C . GLU B 1 2 ? 11.492 -3.354 -7.637 1 95.25 2 GLU B C 1
ATOM 641 O O . GLU B 1 2 ? 12.555 -3.088 -8.195 1 95.25 2 GLU B O 1
ATOM 646 N N . GLU B 1 3 ? 10.703 -4.434 -7.98 1 96.94 3 GLU B N 1
ATOM 647 C CA . GLU B 1 3 ? 11.008 -5.277 -9.133 1 96.94 3 GLU B CA 1
ATOM 648 C C . GLU B 1 3 ? 9.797 -5.422 -10.047 1 96.94 3 GLU B C 1
ATOM 650 O O . GLU B 1 3 ? 8.672 -5.598 -9.57 1 96.94 3 GLU B O 1
ATOM 655 N N . VAL B 1 4 ? 10.102 -5.379 -11.391 1 98.06 4 VAL B N 1
ATOM 656 C CA . VAL B 1 4 ? 9.047 -5.621 -12.367 1 98.06 4 VAL B CA 1
ATOM 657 C C . VAL B 1 4 ? 9.133 -7.059 -12.875 1 98.06 4 VAL B C 1
ATOM 659 O O . VAL B 1 4 ? 10.188 -7.496 -13.344 1 98.06 4 VAL B O 1
ATOM 662 N N . VAL B 1 5 ? 8.023 -7.746 -12.734 1 97.94 5 VAL B N 1
ATOM 663 C CA . VAL B 1 5 ? 8.016 -9.156 -13.125 1 97.94 5 VAL B CA 1
ATOM 664 C C . VAL B 1 5 ? 6.781 -9.445 -13.977 1 97.94 5 VAL B C 1
ATOM 666 O O . VAL B 1 5 ? 5.68 -9 -13.656 1 97.94 5 VAL B O 1
ATOM 669 N N . GLY B 1 6 ? 6.953 -10.156 -15.125 1 98.12 6 GLY B N 1
ATOM 670 C CA . GLY B 1 6 ? 5.832 -10.602 -15.945 1 98.12 6 GLY B CA 1
ATOM 671 C C . GLY B 1 6 ? 5 -11.68 -15.281 1 98.12 6 GLY B C 1
ATOM 672 O O . GLY B 1 6 ? 5.535 -12.523 -14.555 1 98.12 6 GLY B O 1
ATOM 673 N N . VAL B 1 7 ? 3.805 -11.602 -15.625 1 97.69 7 VAL B N 1
ATOM 674 C CA . VAL B 1 7 ? 2.85 -12.531 -15.031 1 97.69 7 VAL B CA 1
ATOM 675 C C . VAL B 1 7 ? 3.311 -13.969 -15.266 1 97.69 7 VAL B C 1
ATOM 677 O O . VAL B 1 7 ? 3.18 -14.82 -14.383 1 97.69 7 VAL B O 1
ATOM 680 N N . ASP B 1 8 ? 3.893 -14.32 -16.391 1 97.38 8 ASP B N 1
ATOM 681 C CA . ASP B 1 8 ? 4.301 -15.672 -16.75 1 97.38 8 ASP B CA 1
ATOM 682 C C . ASP B 1 8 ? 5.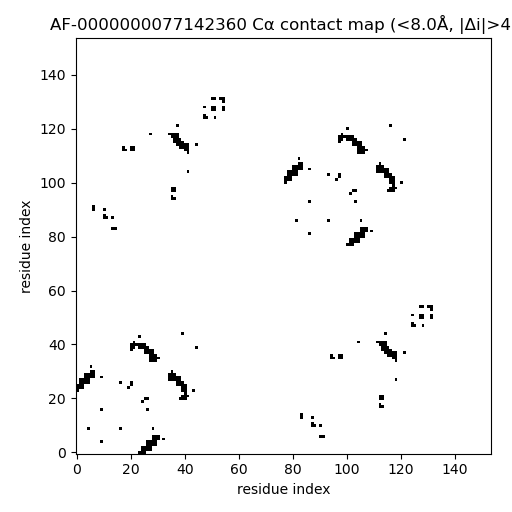5 -16.125 -15.93 1 97.38 8 ASP B C 1
ATOM 684 O O . ASP B 1 8 ? 5.625 -17.312 -15.609 1 97.38 8 ASP B O 1
ATOM 688 N N . LYS B 1 9 ? 6.309 -15.18 -15.664 1 97.56 9 LYS B N 1
ATOM 689 C CA . LYS B 1 9 ? 7.473 -15.461 -14.828 1 97.56 9 LYS B CA 1
ATOM 690 C C . LYS B 1 9 ? 7.086 -15.539 -13.352 1 97.56 9 LYS B C 1
ATOM 692 O O . LYS B 1 9 ? 7.641 -16.344 -12.602 1 97.56 9 LYS B O 1
ATOM 697 N N . LEU B 1 10 ? 6.207 -14.766 -12.922 1 98.25 10 LEU B N 1
ATOM 698 C CA . LEU B 1 10 ? 5.758 -14.688 -11.539 1 98.25 10 LEU B CA 1
ATOM 699 C C . LEU B 1 10 ? 4.973 -15.938 -11.148 1 98.25 10 LEU B C 1
ATOM 701 O O . LEU B 1 10 ? 5.152 -16.469 -10.055 1 98.25 10 LEU B O 1
ATOM 705 N N . ARG B 1 11 ? 4.219 -16.438 -12.094 1 97.94 11 ARG B N 1
ATOM 706 C CA . ARG B 1 11 ? 3.219 -17.469 -11.844 1 97.94 11 ARG B CA 1
ATOM 707 C C . ARG B 1 11 ? 3.861 -18.719 -11.242 1 97.94 11 ARG B C 1
ATOM 709 O O . ARG B 1 11 ? 3.48 -19.156 -10.156 1 97.94 11 ARG B O 1
ATOM 716 N N . PRO B 1 12 ? 4.84 -19.281 -11.766 1 97.75 12 PRO B N 1
ATOM 717 C CA . PRO B 1 12 ? 5.402 -20.516 -11.195 1 97.75 12 PRO B CA 1
ATOM 718 C C . PRO B 1 12 ? 6.219 -20.25 -9.93 1 97.75 12 PRO B C 1
ATOM 720 O O . PRO B 1 12 ? 6.512 -21.188 -9.18 1 97.75 12 PRO B O 1
ATOM 723 N N . LYS B 1 13 ? 6.551 -18.969 -9.68 1 97.69 13 LYS B N 1
ATOM 724 C CA . LYS B 1 13 ? 7.43 -18.609 -8.562 1 97.69 13 LYS B CA 1
ATOM 725 C C . LYS B 1 13 ? 6.707 -17.734 -7.551 1 97.69 13 LYS B C 1
ATOM 727 O O . LYS B 1 13 ? 7.336 -16.906 -6.879 1 97.69 13 LYS B O 1
ATOM 732 N N . LEU B 1 14 ? 5.469 -17.781 -7.539 1 98 14 LEU B N 1
ATOM 733 C CA . LEU B 1 14 ? 4.668 -16.891 -6.695 1 98 14 LEU B CA 1
ATOM 734 C C . LEU B 1 14 ? 5.07 -17.031 -5.23 1 98 14 LEU B C 1
ATOM 736 O O . LEU B 1 14 ? 5.18 -16.031 -4.516 1 98 14 LEU B O 1
ATOM 740 N N . GLY B 1 15 ? 5.281 -18.203 -4.793 1 97.38 15 GLY B N 1
ATOM 741 C CA . GLY B 1 15 ? 5.703 -18.438 -3.422 1 97.38 15 GLY B CA 1
ATOM 742 C C . GLY B 1 15 ? 7.004 -17.734 -3.066 1 97.38 15 GLY B C 1
ATOM 743 O O . GLY B 1 15 ? 7.121 -17.141 -1.991 1 97.38 15 GLY B O 1
ATOM 744 N N . GLU B 1 16 ? 7.961 -17.828 -3.939 1 97.38 16 GLU B N 1
ATOM 745 C CA . GLU B 1 16 ? 9.258 -17.188 -3.746 1 97.38 16 GLU B CA 1
ATOM 746 C C . GLU B 1 16 ? 9.102 -15.672 -3.674 1 97.38 16 GLU B C 1
ATOM 748 O O . GLU B 1 16 ? 9.742 -15.016 -2.842 1 97.38 16 GLU B O 1
ATOM 753 N N . TYR B 1 17 ? 8.266 -15.109 -4.496 1 97.75 17 TYR B N 1
ATOM 754 C CA . TYR B 1 17 ? 8.078 -13.664 -4.531 1 97.75 17 TYR B CA 1
ATOM 755 C C . TYR B 1 17 ? 7.324 -13.188 -3.295 1 97.75 17 TYR B C 1
ATOM 757 O O . TYR B 1 17 ? 7.562 -12.078 -2.807 1 97.75 17 TYR B O 1
ATOM 765 N N . LEU B 1 18 ? 6.441 -14 -2.801 1 97.5 18 LEU B N 1
ATOM 766 C CA . LEU B 1 18 ? 5.75 -13.648 -1.563 1 97.5 18 LEU B CA 1
ATOM 767 C C . LEU B 1 18 ? 6.73 -13.562 -0.4 1 97.5 18 LEU B C 1
ATOM 769 O O . LEU B 1 18 ? 6.57 -12.727 0.491 1 97.5 18 LEU B O 1
ATOM 773 N N . GLU B 1 19 ? 7.742 -14.406 -0.432 1 96.88 19 GLU B N 1
ATOM 774 C CA . GLU B 1 19 ? 8.781 -14.328 0.593 1 96.88 19 GLU B CA 1
ATOM 775 C C . GLU B 1 19 ? 9.562 -13.023 0.495 1 96.88 19 GLU B C 1
ATOM 777 O O . GLU B 1 19 ? 9.898 -12.414 1.515 1 96.88 19 GLU B O 1
ATOM 782 N N . LYS B 1 20 ? 9.805 -12.617 -0.713 1 97.25 20 LYS B N 1
ATOM 783 C CA . LYS B 1 20 ? 10.516 -11.359 -0.939 1 97.25 20 LYS B CA 1
ATOM 784 C C . LYS B 1 20 ? 9.703 -10.172 -0.431 1 97.25 20 LYS B C 1
ATOM 786 O O . LYS B 1 20 ? 10.242 -9.266 0.202 1 97.25 20 LYS B O 1
ATOM 791 N N . VAL B 1 21 ? 8.453 -10.25 -0.683 1 97.25 21 VAL B N 1
ATOM 792 C CA . VAL B 1 21 ? 7.555 -9.164 -0.301 1 97.25 21 VAL B CA 1
ATOM 793 C C . VAL B 1 21 ? 7.445 -9.094 1.221 1 97.25 21 VAL B C 1
ATOM 795 O O . VAL B 1 21 ? 7.336 -8.008 1.792 1 97.25 21 VAL B O 1
ATOM 798 N N . GLU B 1 22 ? 7.441 -10.219 1.827 1 95.38 22 GLU B N 1
ATOM 799 C CA . GLU B 1 22 ? 7.402 -10.281 3.285 1 95.38 22 GLU B CA 1
ATOM 800 C C . GLU B 1 22 ? 8.602 -9.57 3.902 1 95.38 22 GLU B C 1
ATOM 802 O O . GLU B 1 22 ? 8.508 -9.023 5.004 1 95.38 22 GLU B O 1
ATOM 807 N N . LYS B 1 23 ? 9.656 -9.57 3.158 1 95 23 LYS B N 1
ATOM 808 C CA . LYS B 1 23 ? 10.891 -8.953 3.637 1 95 23 LYS B CA 1
ATOM 809 C C . LYS B 1 23 ? 10.938 -7.473 3.275 1 95 23 LYS B C 1
ATOM 811 O O . LYS B 1 23 ? 11.898 -6.777 3.617 1 95 23 LYS B O 1
ATOM 816 N N . GLY B 1 24 ? 10 -7.102 2.463 1 95.94 24 GLY B N 1
ATOM 817 C CA . GLY B 1 24 ? 9.914 -5.668 2.252 1 95.94 24 GLY B CA 1
ATOM 818 C C . GLY B 1 24 ? 10.008 -5.273 0.79 1 95.94 24 GLY B C 1
ATOM 819 O O . GLY B 1 24 ? 9.906 -4.09 0.453 1 95.94 24 GLY B O 1
ATOM 820 N N . ASP B 1 25 ? 10.172 -6.238 -0.113 1 97.88 25 ASP B N 1
ATOM 821 C CA . ASP B 1 25 ? 10.258 -5.934 -1.538 1 97.88 25 ASP B CA 1
ATOM 822 C C . ASP B 1 25 ? 8.891 -5.578 -2.107 1 97.88 25 ASP B C 1
ATOM 824 O O . ASP B 1 25 ? 7.859 -5.949 -1.541 1 97.88 25 ASP B O 1
ATOM 828 N N . VAL B 1 26 ? 8.938 -4.824 -3.195 1 98.56 26 VAL B N 1
ATOM 829 C CA . VAL B 1 26 ? 7.758 -4.449 -3.967 1 98.56 26 VAL B CA 1
ATOM 830 C C . VAL B 1 26 ? 7.836 -5.066 -5.363 1 98.56 26 VAL B C 1
ATOM 832 O O . VAL B 1 26 ? 8.812 -4.863 -6.082 1 98.56 26 VAL B O 1
ATOM 835 N N . ILE B 1 27 ? 6.773 -5.816 -5.68 1 98.69 27 ILE B N 1
ATOM 836 C CA . ILE B 1 27 ? 6.766 -6.473 -6.98 1 98.69 27 ILE B CA 1
ATOM 837 C C . ILE B 1 27 ? 5.699 -5.836 -7.875 1 98.69 27 ILE B C 1
ATOM 839 O O . ILE B 1 27 ? 4.512 -5.844 -7.539 1 98.69 27 ILE B O 1
ATOM 843 N N . ILE B 1 28 ? 6.191 -5.332 -8.977 1 98.75 28 ILE B N 1
ATOM 844 C CA . ILE B 1 28 ? 5.277 -4.852 -10 1 98.75 28 ILE B CA 1
ATOM 845 C C . ILE B 1 28 ? 5.016 -5.957 -11.023 1 98.75 28 ILE B C 1
ATOM 847 O O . ILE B 1 28 ? 5.949 -6.477 -11.641 1 98.75 28 ILE B O 1
ATOM 851 N N . VAL B 1 29 ? 3.752 -6.297 -11.125 1 98.5 29 VAL B N 1
ATOM 852 C CA . VAL B 1 29 ? 3.379 -7.402 -12 1 98.5 29 VAL B CA 1
ATOM 853 C C . VAL B 1 29 ? 2.949 -6.863 -13.367 1 98.5 29 VAL B C 1
ATOM 855 O O . VAL B 1 29 ? 2.035 -6.039 -13.453 1 98.5 29 VAL B O 1
ATOM 858 N N . SER B 1 30 ? 3.613 -7.332 -14.344 1 97.81 30 SER B N 1
ATOM 859 C CA . SER B 1 30 ? 3.27 -6.906 -15.703 1 97.81 30 SER B CA 1
ATOM 860 C C . SER B 1 30 ? 2.602 -8.039 -16.484 1 97.81 30 SER B C 1
ATOM 862 O O . SER B 1 30 ? 2.861 -9.211 -16.219 1 97.81 30 SER B O 1
ATOM 864 N N . SER B 1 31 ? 1.695 -7.648 -17.312 1 95.38 31 SER B N 1
ATOM 865 C CA . SER B 1 31 ? 1.056 -8.516 -18.297 1 95.38 31 SER B CA 1
ATOM 866 C C . SER B 1 31 ? 0.942 -7.824 -19.656 1 95.38 31 SER B C 1
ATOM 868 O O . SER B 1 31 ? 0.528 -6.664 -19.734 1 95.38 31 SER B O 1
ATOM 870 N N . ARG B 1 32 ? 1.362 -8.484 -20.672 1 93.62 32 ARG B N 1
ATOM 871 C CA . ARG B 1 32 ? 1.354 -7.918 -22.016 1 93.62 32 ARG B CA 1
ATOM 872 C C . ARG B 1 32 ? 2.018 -6.543 -22.047 1 93.62 32 ARG B C 1
ATOM 874 O O . ARG B 1 32 ? 1.441 -5.578 -22.547 1 93.62 32 ARG B O 1
ATOM 881 N N . SER B 1 33 ? 3.029 -6.398 -21.234 1 92.94 33 SER B N 1
ATOM 882 C CA . SER B 1 33 ? 3.904 -5.23 -21.25 1 92.94 33 SER B CA 1
ATOM 883 C C . SER B 1 33 ? 3.268 -4.055 -20.531 1 92.94 33 SER B C 1
ATOM 885 O O . SER B 1 33 ? 3.658 -2.902 -20.734 1 92.94 33 SER B O 1
ATOM 887 N N . GLU B 1 34 ? 2.271 -4.285 -19.734 1 94.94 34 GLU B N 1
ATOM 888 C CA . GLU B 1 34 ? 1.637 -3.248 -18.922 1 94.94 34 GLU B CA 1
ATOM 889 C C . GLU B 1 34 ? 1.649 -3.619 -17.438 1 94.94 34 GLU B C 1
ATOM 891 O O . GLU B 1 34 ? 1.435 -4.777 -17.078 1 94.94 34 GLU B O 1
ATOM 896 N N . ALA B 1 35 ? 1.889 -2.613 -16.641 1 96.31 35 ALA B N 1
ATOM 897 C CA . ALA B 1 35 ? 1.781 -2.828 -15.203 1 96.31 35 ALA B CA 1
ATOM 898 C C . ALA B 1 35 ? 0.328 -3.031 -14.789 1 96.31 35 ALA B C 1
ATOM 900 O O . ALA B 1 35 ? -0.505 -2.139 -14.961 1 96.31 35 ALA B O 1
ATOM 901 N N . LYS B 1 36 ? 0.047 -4.176 -14.25 1 95.81 36 LYS B N 1
ATOM 902 C CA . LYS B 1 36 ? -1.344 -4.512 -13.961 1 95.81 36 LYS B CA 1
ATOM 903 C C . LYS B 1 36 ? -1.597 -4.535 -12.453 1 95.81 36 LYS B C 1
ATOM 905 O O . LYS B 1 36 ? -2.725 -4.328 -12.008 1 95.81 36 LYS B O 1
ATOM 910 N N . GLY B 1 37 ? -0.481 -4.801 -11.703 1 98.06 37 GLY B N 1
ATOM 911 C CA . GLY B 1 37 ? -0.637 -4.898 -10.258 1 98.06 37 GLY B CA 1
ATOM 912 C C . GLY B 1 37 ? 0.668 -4.727 -9.5 1 98.06 37 GLY B C 1
ATOM 913 O O . GLY B 1 37 ? 1.74 -4.684 -10.109 1 98.06 37 GLY B O 1
ATOM 914 N N . VAL B 1 38 ? 0.479 -4.574 -8.234 1 98.69 38 VAL B N 1
ATOM 915 C CA . VAL B 1 38 ? 1.606 -4.477 -7.316 1 98.69 38 VAL B CA 1
ATOM 916 C C . VAL B 1 38 ? 1.389 -5.41 -6.129 1 98.69 38 VAL B C 1
ATOM 918 O O . VAL B 1 38 ? 0.284 -5.488 -5.586 1 98.69 38 VAL B O 1
ATOM 921 N N . ILE B 1 39 ? 2.373 -6.188 -5.84 1 98.75 39 ILE B N 1
ATOM 922 C CA . ILE B 1 39 ? 2.35 -7.023 -4.645 1 98.75 39 ILE B CA 1
ATOM 923 C C . ILE B 1 39 ? 3.24 -6.414 -3.566 1 98.75 39 ILE B C 1
ATOM 925 O O . ILE B 1 39 ? 4.422 -6.152 -3.803 1 98.75 39 ILE B O 1
ATOM 929 N N . ILE B 1 40 ? 2.623 -6.219 -2.404 1 98.5 40 ILE B N 1
ATOM 930 C CA . ILE B 1 40 ? 3.35 -5.664 -1.268 1 98.5 40 ILE B CA 1
ATOM 931 C C . ILE B 1 40 ? 2.998 -6.445 -0.002 1 98.5 40 ILE B C 1
ATOM 933 O O . ILE B 1 40 ? 2.023 -7.199 0.02 1 98.5 40 ILE B O 1
ATOM 937 N N . ASN B 1 41 ? 3.859 -6.242 0.971 1 97.94 41 ASN B N 1
ATOM 938 C CA . ASN B 1 41 ? 3.623 -6.844 2.279 1 97.94 41 ASN B CA 1
ATOM 939 C C . ASN B 1 41 ? 2.32 -6.344 2.898 1 97.94 41 ASN B C 1
ATOM 941 O O . ASN B 1 41 ? 1.968 -5.172 2.752 1 97.94 41 ASN B O 1
ATOM 945 N N . TYR B 1 42 ? 1.7 -7.191 3.557 1 96.31 42 TYR B N 1
ATOM 946 C CA . TYR B 1 42 ? 0.429 -6.855 4.188 1 96.31 42 TYR B CA 1
ATOM 947 C C . TYR B 1 42 ? 0.593 -5.691 5.156 1 96.31 42 TYR B C 1
ATOM 949 O O . TYR B 1 42 ? -0.232 -4.773 5.176 1 96.31 42 TYR B O 1
ATOM 957 N N . SER B 1 43 ? 1.593 -5.684 5.984 1 95.94 43 SER B N 1
ATOM 958 C CA . SER B 1 43 ? 1.849 -4.625 6.953 1 95.94 43 SER B CA 1
ATOM 959 C C . SER B 1 43 ? 2.092 -3.287 6.262 1 95.94 43 SER B C 1
ATOM 961 O O . SER B 1 43 ? 1.599 -2.25 6.715 1 95.94 43 SER B O 1
ATOM 963 N N . MET B 1 44 ? 2.834 -3.311 5.156 1 95.94 44 MET B N 1
ATOM 964 C CA . MET B 1 44 ? 3.098 -2.098 4.383 1 95.94 44 MET B CA 1
ATOM 965 C C . MET B 1 44 ? 1.803 -1.521 3.82 1 95.94 44 MET B C 1
ATOM 967 O O . MET B 1 44 ? 1.573 -0.312 3.895 1 95.94 44 MET B O 1
ATOM 971 N N . TYR B 1 45 ? 1.009 -2.385 3.328 1 96.75 45 TYR B N 1
ATOM 972 C CA . TYR B 1 45 ? -0.282 -1.967 2.793 1 96.75 45 TYR B CA 1
ATOM 973 C C . TYR B 1 45 ? -1.106 -1.249 3.854 1 96.75 45 TYR B C 1
ATOM 975 O O . TYR B 1 45 ? -1.652 -0.172 3.604 1 96.75 45 TYR B O 1
ATOM 983 N N . ASN B 1 46 ? -1.151 -1.813 5.016 1 96.25 46 ASN B N 1
ATOM 984 C CA . ASN B 1 46 ? -1.911 -1.234 6.117 1 96.25 46 ASN B CA 1
ATOM 985 C C . ASN B 1 46 ? -1.334 0.11 6.551 1 96.25 46 ASN B C 1
ATOM 987 O O . ASN B 1 46 ? -2.08 1.042 6.859 1 96.25 46 ASN B O 1
ATOM 991 N N . GLU B 1 47 ? -0.111 0.168 6.59 1 96.56 47 GLU B N 1
ATOM 992 C CA . GLU B 1 47 ? 0.551 1.414 6.965 1 96.56 47 GLU B CA 1
ATOM 993 C C . GLU B 1 47 ? 0.237 2.525 5.969 1 96.56 47 GLU B C 1
ATOM 995 O O . GLU B 1 47 ? -0.094 3.646 6.363 1 96.56 47 GLU B O 1
ATOM 1000 N N . LEU B 1 48 ? 0.362 2.201 4.715 1 96.81 48 LEU B N 1
ATOM 1001 C CA . LEU B 1 48 ? 0.059 3.174 3.67 1 96.81 48 LEU B CA 1
ATOM 1002 C C . LEU B 1 48 ? -1.391 3.639 3.764 1 96.81 48 LEU B C 1
ATOM 1004 O O . LEU B 1 48 ? -1.671 4.836 3.654 1 96.81 48 LEU B O 1
ATOM 1008 N N . LYS B 1 49 ? -2.203 2.729 3.969 1 95.75 49 LYS B N 1
ATOM 1009 C CA . LYS B 1 49 ? -3.627 3.02 4.094 1 95.75 49 LYS B CA 1
ATOM 1010 C C . LYS B 1 49 ? -3.898 3.953 5.27 1 95.75 49 LYS B C 1
ATOM 1012 O O . LYS B 1 49 ? -4.664 4.91 5.145 1 95.75 49 LYS B O 1
ATOM 1017 N N . GLU B 1 50 ? -3.348 3.707 6.355 1 96.75 50 GLU B N 1
ATOM 1018 C CA . GLU B 1 50 ? -3.531 4.516 7.559 1 96.75 50 GLU B CA 1
ATOM 1019 C C . GLU B 1 50 ? -3.014 5.934 7.352 1 96.75 50 GLU B C 1
ATOM 1021 O O . GLU B 1 50 ? -3.66 6.902 7.762 1 96.75 50 GLU B O 1
ATOM 1026 N N . LEU B 1 51 ? -1.863 5.977 6.793 1 96.19 51 LEU B N 1
ATOM 1027 C CA . LEU B 1 51 ? -1.281 7.289 6.531 1 96.19 51 LEU B CA 1
ATOM 1028 C C . LEU B 1 51 ? -2.148 8.086 5.566 1 96.19 51 LEU B C 1
ATOM 1030 O O . LEU B 1 51 ? -2.334 9.289 5.738 1 96.19 51 LEU B O 1
ATOM 1034 N N . ALA B 1 52 ? -2.674 7.41 4.574 1 94.81 52 ALA B N 1
ATOM 1035 C CA . ALA B 1 52 ? -3.568 8.062 3.621 1 94.81 52 ALA B CA 1
ATOM 1036 C C . ALA B 1 52 ? -4.816 8.594 4.316 1 94.81 52 ALA B C 1
ATOM 1038 O O . ALA B 1 52 ? -5.273 9.703 4.023 1 94.81 52 ALA B O 1
ATOM 1039 N N . LYS B 1 53 ? -5.301 7.898 5.207 1 95 53 LYS B N 1
ATOM 1040 C CA . LYS B 1 53 ? -6.469 8.32 5.973 1 95 53 LYS B CA 1
ATOM 1041 C C . LYS B 1 53 ? -6.156 9.547 6.82 1 95 53 LYS B C 1
ATOM 1043 O O . LYS B 1 53 ? -6.969 10.469 6.906 1 95 53 LYS B O 1
ATOM 1048 N N . ARG B 1 54 ? -5.09 9.484 7.426 1 94.12 54 ARG B N 1
ATOM 1049 C CA . ARG B 1 54 ? -4.668 10.594 8.281 1 94.12 54 ARG B CA 1
ATOM 1050 C C . ARG B 1 54 ? -4.527 11.875 7.473 1 94.12 54 ARG B C 1
ATOM 1052 O O . ARG B 1 54 ? -4.871 12.961 7.953 1 94.12 54 ARG B O 1
ATOM 1059 N N . THR B 1 55 ? -3.965 11.688 6.301 1 94.19 55 THR B N 1
ATOM 1060 C CA . THR B 1 55 ? -3.795 12.844 5.434 1 94.19 55 THR B CA 1
ATOM 1061 C C . THR B 1 55 ? -5.141 13.5 5.137 1 94.19 55 THR B C 1
ATOM 1063 O O . THR B 1 55 ? -5.27 14.727 5.195 1 94.19 55 THR B O 1
ATOM 1066 N N . LYS B 1 56 ? -6.055 12.695 4.883 1 91.5 56 LYS B N 1
ATOM 1067 C CA . LYS B 1 56 ? -7.387 13.203 4.574 1 91.5 56 LYS B CA 1
ATOM 1068 C C . LYS B 1 56 ? -8.008 13.898 5.785 1 91.5 56 LYS B C 1
ATOM 1070 O O . LYS B 1 56 ? -8.633 14.945 5.652 1 91.5 56 LYS B O 1
ATOM 1075 N N . GLN B 1 57 ? -7.75 13.391 6.914 1 92.19 57 GLN B N 1
ATOM 1076 C CA . GLN B 1 57 ? -8.258 13.969 8.156 1 92.19 57 GLN B CA 1
ATOM 1077 C C . GLN B 1 57 ? -7.609 15.32 8.438 1 92.19 57 GLN B C 1
ATOM 1079 O O . GLN B 1 57 ? -8.289 16.266 8.844 1 92.19 57 GLN B O 1
ATOM 1084 N N . LEU B 1 58 ? -6.391 15.359 8.18 1 87.69 58 LEU B N 1
ATOM 1085 C CA . LEU B 1 58 ? -5.656 16.594 8.414 1 87.69 58 LEU B CA 1
ATOM 1086 C C . LEU B 1 58 ? -6.105 17.688 7.445 1 87.69 58 LEU B C 1
ATOM 1088 O O . LEU B 1 58 ? -6.203 18.859 7.82 1 87.69 58 LEU B O 1
ATOM 1092 N N . GLU B 1 59 ? -6.352 17.266 6.238 1 87.75 59 GLU B N 1
ATOM 1093 C CA . GLU B 1 59 ? -6.832 18.219 5.238 1 87.75 59 GLU B CA 1
ATOM 1094 C C . GLU B 1 59 ? -8.203 18.781 5.621 1 87.75 59 GLU B C 1
ATOM 1096 O O . GLU B 1 59 ? -8.461 19.969 5.457 1 87.75 59 GLU B O 1
ATOM 1101 N N . ILE B 1 60 ? -9.008 18.047 6.117 1 90 60 ILE B N 1
ATOM 1102 C CA . ILE B 1 60 ? -10.344 18.469 6.543 1 90 60 ILE B CA 1
ATOM 1103 C C . ILE B 1 60 ? -10.227 19.422 7.73 1 90 60 ILE B C 1
ATOM 1105 O O . ILE B 1 60 ? -10.883 20.469 7.762 1 90 60 ILE B O 1
ATOM 1109 N N . THR B 1 61 ? -9.375 19.016 8.672 1 88.06 61 THR B N 1
ATOM 1110 C CA . THR B 1 61 ? -9.148 19.859 9.836 1 88.06 61 THR B CA 1
ATOM 1111 C C . THR B 1 61 ? -8.656 21.234 9.422 1 88.06 61 THR B C 1
ATOM 1113 O O . THR B 1 61 ? -9.109 22.25 9.953 1 88.06 61 THR B O 1
ATOM 1116 N N . GLN B 1 62 ? -7.789 21.266 8.469 1 85 62 GLN B N 1
ATOM 1117 C CA . GLN B 1 62 ? -7.227 22.516 7.984 1 85 62 GLN B CA 1
ATOM 1118 C C . GLN B 1 62 ? -8.289 23.375 7.301 1 85 62 GLN B C 1
ATOM 1120 O O . GLN B 1 62 ? -8.328 24.594 7.484 1 85 62 GLN B O 1
ATOM 1125 N N . ILE B 1 63 ? -9.133 22.75 6.539 1 89.5 63 ILE B N 1
ATOM 1126 C CA . ILE B 1 63 ? -10.203 23.438 5.832 1 89.5 63 ILE B CA 1
ATOM 1127 C C . ILE B 1 63 ? -11.195 24.016 6.84 1 89.5 63 ILE B C 1
ATOM 1129 O O . ILE B 1 63 ? -11.641 25.156 6.703 1 89.5 63 ILE B O 1
ATOM 1133 N N . LEU B 1 64 ? -11.43 23.219 7.844 1 90.94 64 LEU B N 1
ATOM 1134 C CA . LEU B 1 64 ? -12.352 23.656 8.883 1 90.94 64 LEU B CA 1
ATOM 1135 C C . LEU B 1 64 ? -11.773 24.828 9.664 1 90.94 64 LEU B C 1
ATOM 1137 O O . LEU B 1 64 ? -12.492 25.781 9.984 1 90.94 64 LEU B O 1
ATOM 1141 N N . ASN B 1 65 ? -10.523 24.75 9.969 1 86.38 65 ASN B N 1
ATOM 1142 C CA . ASN B 1 65 ? -9.852 25.828 10.68 1 86.38 65 ASN B CA 1
ATOM 1143 C C . ASN B 1 65 ? -9.828 27.125 9.859 1 86.38 65 ASN B C 1
ATOM 1145 O O . ASN B 1 65 ? -9.992 28.219 10.414 1 86.38 65 ASN B O 1
ATOM 1149 N N . GLU B 1 66 ? -9.688 26.969 8.625 1 86.38 66 GLU B N 1
ATOM 1150 C CA . GLU B 1 66 ? -9.688 28.125 7.734 1 86.38 66 GLU B CA 1
ATOM 1151 C C . GLU B 1 66 ? -11.062 28.766 7.672 1 86.38 66 GLU B C 1
ATOM 1153 O O . GLU B 1 66 ? -11.18 30 7.629 1 86.38 66 GLU B O 1
ATOM 1158 N N . PHE B 1 67 ? -12.102 28 7.672 1 88.81 67 PHE B N 1
ATOM 1159 C CA . PHE B 1 67 ? -13.461 28.516 7.668 1 88.81 67 PHE B CA 1
ATOM 1160 C C . PHE B 1 67 ? -13.781 29.219 8.984 1 88.81 67 PHE B C 1
ATOM 1162 O O . PHE B 1 67 ? -14.422 30.266 8.984 1 88.81 67 PHE B O 1
ATOM 1169 N N . ARG B 1 68 ? -13.281 28.656 9.984 1 88.69 68 ARG B N 1
ATOM 1170 C CA . ARG B 1 68 ? -13.5 29.234 11.305 1 88.69 68 ARG B CA 1
ATOM 1171 C C . ARG B 1 68 ? -12.805 30.594 11.422 1 88.69 68 ARG B C 1
ATOM 1173 O O . ARG B 1 68 ? -13.391 31.547 11.922 1 88.69 68 ARG B O 1
ATOM 1180 N N . ASP B 1 69 ? -11.625 30.656 11 1 84.38 69 ASP B N 1
ATOM 1181 C CA . ASP B 1 69 ? -10.852 31.906 11.055 1 84.38 69 ASP B CA 1
ATOM 1182 C C . ASP B 1 69 ? -11.523 33 10.242 1 84.38 69 ASP B C 1
ATOM 1184 O O . ASP B 1 69 ? -11.57 34.156 10.672 1 84.38 69 ASP B O 1
ATOM 1188 N N . LYS B 1 70 ? -12.117 32.656 9.156 1 88.5 70 LYS B N 1
ATOM 1189 C CA . LYS B 1 70 ? -12.805 33.625 8.305 1 88.5 70 LYS B CA 1
ATOM 1190 C C . LYS B 1 70 ? -14.117 34.094 8.93 1 88.5 70 LYS B C 1
ATOM 1192 O O . LYS B 1 70 ? -14.469 35.281 8.867 1 88.5 70 LYS B O 1
ATOM 1197 N N . ALA B 1 71 ? -14.727 33.219 9.469 1 89.12 71 ALA B N 1
ATOM 1198 C CA . ALA B 1 71 ? -16 33.531 10.109 1 89.12 71 ALA B CA 1
ATOM 1199 C C . ALA B 1 71 ? -15.789 34.438 11.312 1 89.12 71 ALA B C 1
ATOM 1201 O O . ALA B 1 71 ? -16.578 35.375 11.547 1 89.12 71 ALA B O 1
ATOM 1202 N N . GLU B 1 72 ? -14.797 34.25 12.047 1 83.69 72 GLU B N 1
ATOM 1203 C CA . GLU B 1 72 ? -14.484 35.062 13.219 1 83.69 72 GLU B CA 1
ATOM 1204 C C . GLU B 1 72 ? -14.055 36.469 12.812 1 83.69 72 GLU B C 1
ATOM 1206 O O . GLU B 1 72 ? -14.375 37.438 13.492 1 83.69 72 GLU B O 1
ATOM 1211 N N . LYS B 1 73 ? -13.516 36.594 11.781 1 85.94 73 LYS B N 1
ATOM 1212 C CA . LYS B 1 73 ? -13.094 37.875 11.281 1 85.94 73 LYS B CA 1
ATOM 1213 C C . LYS B 1 73 ? -14.281 38.688 10.742 1 85.94 73 LYS B C 1
ATOM 1215 O O . LYS B 1 73 ? -14.32 39.906 10.859 1 85.94 73 LYS B O 1
ATOM 1220 N N . ASN B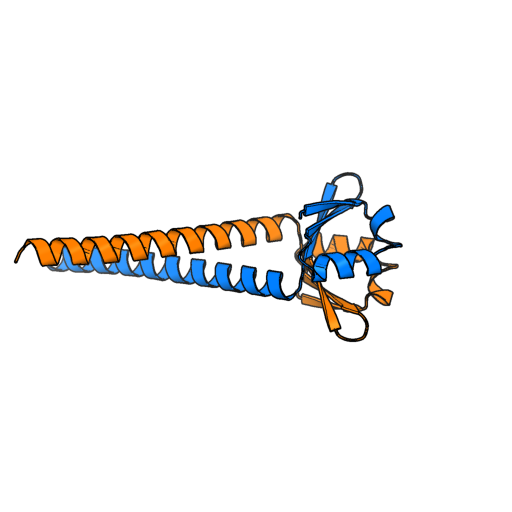 1 74 ? -15.102 38.094 10.18 1 81.44 74 ASN B N 1
ATOM 1221 C CA . ASN B 1 74 ? -16.281 38.75 9.656 1 81.44 74 ASN B CA 1
ATOM 1222 C C . ASN B 1 74 ? -17.25 39.156 10.773 1 81.44 74 ASN B C 1
ATOM 1224 O O . ASN B 1 74 ? -18.031 40.094 10.617 1 81.44 74 ASN B O 1
ATOM 1228 N N . ARG B 1 75 ? -17.25 38.5 11.859 1 79.31 75 ARG B N 1
ATOM 1229 C CA . ARG B 1 75 ? -18.125 38.844 12.984 1 79.31 75 ARG B CA 1
ATOM 1230 C C . ARG B 1 75 ? -17.641 40.125 13.672 1 79.31 75 ARG B C 1
ATOM 1232 O O . ARG B 1 75 ? -18.438 40.875 14.219 1 79.31 75 ARG B O 1
ATOM 1239 N N . THR B 1 76 ? -16.391 40.25 13.688 1 70.06 76 THR B N 1
ATOM 1240 C CA . THR B 1 76 ? -15.898 41.469 14.359 1 70.06 76 THR B CA 1
ATOM 1241 C C . THR B 1 76 ? -16.234 42.719 13.562 1 70.06 76 THR B C 1
ATOM 1243 O O . THR B 1 76 ? -16.312 43.812 14.117 1 70.06 76 THR B O 1
ATOM 1246 N N . PHE B 1 77 ? -16.531 42.594 12.344 1 51.16 77 PHE B N 1
ATOM 1247 C CA . PHE B 1 77 ? -17.031 43.844 11.75 1 51.16 77 PHE B CA 1
ATOM 1248 C C . PHE B 1 77 ? -18.547 43.906 11.844 1 51.16 77 PHE B C 1
ATOM 1250 O O . PHE B 1 77 ? -19.219 42.875 11.875 1 51.16 77 PHE B O 1
#

pLDDT: mean 93.35, std 7.19, range [51.16, 98.75]

Solvent-accessible surface area (backbone atoms only — not comparable to full-atom values): 7904 Å² total; per-residue (Å²): 96,81,44,82,39,43,49,78,67,39,42,85,40,44,70,63,50,38,54,43,13,60,74,58,26,34,38,34,33,22,53,97,90,35,77,35,25,30,37,30,21,46,69,57,53,51,48,32,51,50,33,31,50,49,33,54,50,50,51,50,52,51,53,52,51,52,52,49,55,51,52,57,57,56,62,74,97,94,81,43,82,39,42,49,79,67,38,43,87,41,44,70,63,50,38,56,42,14,61,74,57,25,33,38,34,32,21,53,97,89,35,78,35,24,30,37,32,19,44,69,57,52,52,50,32,51,50,35,31,50,48,35,54,52,50,51,49,51,51,52,50,50,52,51,50,54,52,52,56,56,57,62,74,99

Radius of gyration: 21.66 Å; Cα contacts (8 Å, |Δi|>4): 203; chains: 2; bounding box: 32×66×49 Å

InterPro domains:
  IPR006442 Type II toxin-antitoxin system, antitoxin Phd/YefM [PF02604] (3-61)
  IPR036165 YefM-like superfamily [SSF143120] (4-76)